Protein AF-A0A7S0KQG4-F1 (afdb_monomer_lite)

Radius of gyration: 29.51 Å; chains: 1; bounding box: 39×68×74 Å

Sequence (102 aa):
IGQAQIITQDTTTVKQFLIEGDSIPRSSIELEEVILFNKLKFDNKEERVRYLILRRKTLKVYPYAKMAADRLVELNSRLDKIDSKSKRRKYTKIVQKFIEDE

Organism: NCBI:txid1486918

Foldseek 3Di:
DDDDDDDDDDPDDQDWDDDVPDPDTDSDDDDDDDDDDDDDDDPDPVVVVVVVVVVVVCVVCVVVVVVVVVVVVVLVVVLVVDPDPVVSVVVVVVVVVVVVVD

Secondary structure (DSSP, 8-state):
---PPP----------B--TT-SSPBSSPPPPP---PPPP--SSHHHHHHHHHHHHHHHHHHHHHHHHHHHHHHHHHHHHT---HHHHHHHHHHHHHHHH--

pLDDT: mean 84.17, std 15.07, range [37.25, 97.81]

InterPro domains:
  IPR025636 Protein of unknown function DUF4294 [PF14127] (22-102)

Structure (mmCIF, N/CA/C/O backbone):
data_AF-A0A7S0KQG4-F1
#
_entry.id   AF-A0A7S0KQG4-F1
#
loop_
_atom_site.group_PDB
_atom_site.id
_atom_site.type_symbol
_atom_site.label_atom_id
_atom_site.label_alt_id
_atom_site.label_comp_id
_atom_site.label_asym_id
_atom_site.label_entity_id
_atom_site.label_seq_id
_atom_site.pdbx_PDB_ins_code
_atom_site.Cartn_x
_atom_site.Cartn_y
_atom_site.Cartn_z
_atom_site.occupancy
_atom_site.B_iso_or_equiv
_atom_site.auth_seq_id
_atom_site.auth_comp_id
_atom_site.auth_asym_id
_atom_site.auth_atom_id
_atom_site.pdbx_PDB_model_num
ATOM 1 N N . ILE A 1 1 ? -25.356 -58.038 -52.852 1.00 37.25 1 ILE A N 1
ATOM 2 C CA . ILE A 1 1 ? -24.483 -58.474 -51.736 1.00 37.25 1 ILE A CA 1
ATOM 3 C C . ILE A 1 1 ? -23.776 -57.220 -51.240 1.00 37.25 1 ILE A C 1
ATOM 5 O O . ILE A 1 1 ? -22.992 -56.655 -51.989 1.00 37.25 1 ILE A O 1
ATOM 9 N N . GLY A 1 2 ? -24.202 -56.691 -50.090 1.00 43.00 2 GLY A N 1
ATOM 10 C CA . GLY A 1 2 ? -23.733 -55.408 -49.560 1.00 43.00 2 GLY A CA 1
ATOM 11 C C . GLY A 1 2 ? -22.344 -55.524 -48.943 1.00 43.00 2 GLY A C 1
ATOM 12 O O . GLY A 1 2 ? -22.032 -56.535 -48.318 1.00 43.00 2 GLY A O 1
ATOM 13 N N . GLN A 1 3 ? -21.522 -54.494 -49.114 1.00 45.25 3 GLN A N 1
ATOM 14 C CA . GLN A 1 3 ? -20.278 -54.354 -48.366 1.00 45.25 3 GLN A CA 1
ATOM 15 C C . GLN A 1 3 ? -20.520 -53.362 -47.229 1.00 45.25 3 GLN A C 1
ATOM 17 O O . GLN A 1 3 ? -20.822 -52.194 -47.464 1.00 45.25 3 GLN A O 1
ATOM 22 N N . ALA A 1 4 ? -20.456 -53.869 -45.998 1.00 50.47 4 ALA A N 1
ATOM 23 C CA . ALA A 1 4 ? -20.489 -53.067 -44.785 1.00 50.47 4 ALA A CA 1
ATOM 24 C C . ALA A 1 4 ? -19.169 -52.296 -44.649 1.00 50.47 4 ALA A C 1
ATOM 26 O O . ALA A 1 4 ? -18.089 -52.866 -44.808 1.00 50.47 4 ALA A O 1
ATOM 27 N N . GLN A 1 5 ? -19.259 -51.002 -44.358 1.00 53.75 5 GLN A N 1
ATOM 28 C CA . GLN A 1 5 ? -18.102 -50.151 -44.116 1.00 53.75 5 GLN A CA 1
ATOM 29 C C . GLN A 1 5 ? -17.564 -50.438 -42.708 1.00 53.75 5 GLN A C 1
ATOM 31 O O . GLN A 1 5 ? -18.303 -50.383 -41.725 1.00 53.75 5 GLN A O 1
ATOM 36 N N . ILE A 1 6 ? -16.285 -50.800 -42.622 1.00 57.44 6 ILE A N 1
ATOM 37 C CA . ILE A 1 6 ? -15.596 -51.107 -41.366 1.00 57.44 6 ILE A CA 1
ATOM 38 C C . ILE A 1 6 ? -15.404 -49.789 -40.607 1.00 57.44 6 ILE A C 1
ATOM 40 O O . ILE A 1 6 ? -14.706 -48.896 -41.082 1.00 57.44 6 ILE A O 1
ATOM 44 N N . ILE A 1 7 ? -16.027 -49.665 -39.435 1.00 58.69 7 ILE A N 1
ATOM 45 C CA . ILE A 1 7 ? -15.795 -48.552 -38.510 1.00 58.69 7 ILE A CA 1
ATOM 46 C C . ILE A 1 7 ? -14.503 -48.877 -37.756 1.00 58.69 7 ILE A C 1
ATOM 48 O O . ILE A 1 7 ? -14.506 -49.689 -36.832 1.00 58.69 7 ILE A O 1
ATOM 52 N N . THR A 1 8 ? -13.380 -48.293 -38.169 1.00 59.31 8 THR A N 1
ATOM 53 C CA 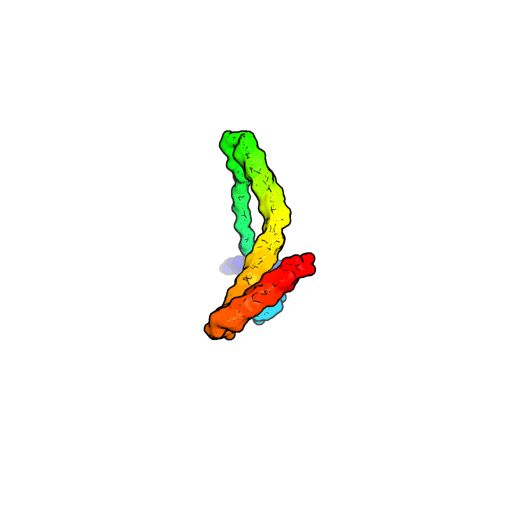. THR A 1 8 ? -12.130 -48.341 -37.401 1.00 59.31 8 THR A CA 1
ATOM 54 C C . THR A 1 8 ? -12.316 -47.551 -36.109 1.00 59.31 8 THR A C 1
ATOM 56 O O . THR A 1 8 ? -12.431 -46.328 -36.140 1.00 59.31 8 THR A O 1
ATOM 59 N N . GLN A 1 9 ? -12.405 -48.255 -34.980 1.00 59.94 9 GLN A N 1
ATOM 60 C CA . GLN A 1 9 ? -12.405 -47.652 -33.650 1.00 59.94 9 GLN A CA 1
ATOM 61 C C . GLN A 1 9 ? -10.953 -47.456 -33.202 1.00 59.94 9 GLN A C 1
ATOM 63 O O . GLN A 1 9 ? -10.218 -48.431 -33.042 1.00 59.94 9 GLN A O 1
ATOM 68 N N . ASP A 1 10 ? -10.536 -46.206 -33.015 1.00 57.19 10 ASP A N 1
ATOM 69 C CA . ASP A 1 10 ? -9.204 -45.876 -32.508 1.00 57.19 10 ASP A CA 1
ATOM 70 C C . ASP A 1 10 ? -9.038 -46.367 -31.056 1.00 57.19 10 ASP A C 1
ATOM 72 O O . ASP A 1 10 ? -9.814 -46.014 -30.169 1.00 57.19 10 ASP A O 1
ATOM 76 N N . THR A 1 11 ? -7.994 -47.157 -30.786 1.00 65.31 11 THR A N 1
ATOM 77 C CA . THR A 1 11 ? -7.685 -47.771 -29.474 1.00 65.31 11 THR A CA 1
ATOM 78 C C . THR A 1 11 ? -7.051 -46.806 -28.462 1.00 65.31 11 THR A C 1
ATOM 80 O O . THR A 1 11 ? -6.299 -47.224 -27.580 1.00 65.31 11 THR A O 1
ATOM 83 N N . THR A 1 12 ? -7.284 -45.500 -28.582 1.00 66.50 12 THR A N 1
ATOM 84 C CA . THR A 1 12 ? -6.625 -44.518 -27.712 1.00 66.50 12 THR A CA 1
ATOM 85 C C . THR A 1 12 ? -7.286 -44.509 -26.334 1.00 66.50 12 THR A C 1
ATOM 87 O O . THR A 1 12 ? -8.369 -43.959 -26.149 1.00 66.50 12 THR A O 1
ATOM 90 N N . THR A 1 13 ? -6.625 -45.108 -25.343 1.00 63.06 13 THR A N 1
ATOM 91 C CA . THR A 1 13 ? -7.049 -45.092 -23.938 1.00 63.06 13 THR A CA 1
ATOM 92 C C . THR A 1 13 ? -7.022 -43.658 -23.397 1.00 63.06 13 THR A C 1
ATOM 94 O O . THR A 1 13 ? -5.960 -43.121 -23.073 1.00 63.06 13 THR A O 1
ATOM 97 N N . VAL A 1 14 ? -8.189 -43.015 -23.311 1.00 64.00 14 VAL A N 1
ATOM 98 C CA . VAL A 1 14 ? -8.340 -41.660 -22.759 1.00 64.00 14 VAL A CA 1
ATOM 99 C C . VAL A 1 14 ? -8.020 -41.698 -21.263 1.00 64.00 14 VAL A C 1
ATOM 101 O O . VAL A 1 14 ? -8.758 -42.292 -20.478 1.00 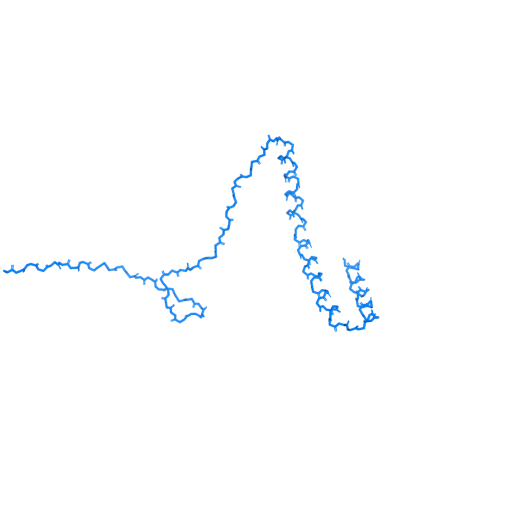64.00 14 VAL A O 1
ATOM 104 N N . LYS A 1 15 ? -6.905 -41.079 -20.853 1.00 65.50 15 LYS A N 1
ATOM 105 C CA . LYS A 1 15 ? -6.569 -40.907 -19.433 1.00 65.50 15 LYS A CA 1
ATOM 106 C C . LYS A 1 15 ? -7.583 -39.952 -18.806 1.00 65.50 15 LYS A C 1
ATOM 108 O O . LYS A 1 15 ? -7.641 -38.784 -19.176 1.00 65.50 15 LYS A O 1
ATOM 113 N N . GLN A 1 16 ? -8.387 -40.466 -17.884 1.00 65.75 16 GLN A N 1
ATOM 114 C CA . GLN A 1 16 ? -9.348 -39.678 -17.120 1.00 65.75 16 GLN A CA 1
ATOM 115 C C . GLN A 1 16 ? -8.659 -39.094 -15.886 1.00 65.75 16 GLN A C 1
ATOM 117 O O . GLN A 1 16 ? -7.960 -39.814 -15.169 1.00 65.75 16 GLN A O 1
ATOM 122 N N . PHE A 1 17 ? -8.846 -37.797 -15.647 1.00 70.19 17 PHE A N 1
ATOM 123 C CA . PHE A 1 17 ? -8.350 -37.120 -14.455 1.00 70.19 17 PHE A CA 1
ATOM 124 C C . PHE A 1 17 ? -9.494 -37.005 -13.444 1.00 70.19 17 PHE A C 1
ATOM 126 O O . PHE A 1 17 ? -10.559 -36.470 -13.758 1.00 70.19 17 PHE A O 1
ATOM 133 N N . LEU A 1 18 ? -9.273 -37.524 -12.234 1.00 69.44 18 LEU A N 1
ATOM 134 C CA . LEU A 1 18 ? -10.155 -37.303 -11.092 1.00 69.44 18 LEU A CA 1
ATOM 135 C C . LEU A 1 18 ? -9.631 -36.076 -10.339 1.00 69.44 18 LEU A C 1
ATOM 137 O O . LEU A 1 18 ? -8.510 -36.098 -9.828 1.00 69.44 18 LEU A O 1
ATOM 141 N N . ILE A 1 19 ? -10.410 -34.998 -10.328 1.00 69.62 19 ILE A N 1
ATOM 142 C CA . ILE A 1 19 ? -10.073 -33.766 -9.611 1.00 69.62 19 ILE A CA 1
ATOM 143 C C . ILE A 1 19 ? -10.641 -33.896 -8.194 1.00 69.62 19 ILE A C 1
ATOM 145 O O . ILE A 1 19 ? -11.791 -34.298 -8.019 1.00 69.62 19 ILE A O 1
ATOM 149 N N . GLU A 1 20 ? -9.837 -33.591 -7.177 1.00 66.44 20 GLU A N 1
ATOM 150 C CA . GLU A 1 20 ? -10.253 -33.657 -5.774 1.00 66.44 20 GLU A CA 1
ATOM 151 C C . GLU A 1 20 ? -11.455 -32.719 -5.537 1.00 66.44 20 GLU A C 1
ATOM 153 O O . GLU A 1 20 ? -11.335 -31.503 -5.671 1.00 66.44 20 GLU A O 1
ATOM 158 N N . GLY A 1 21 ? -12.631 -33.290 -5.245 1.00 70.12 21 GLY A N 1
ATOM 159 C CA . GLY A 1 21 ? -13.881 -32.544 -5.036 1.00 70.12 21 GLY A CA 1
ATOM 160 C C . GLY A 1 21 ? -14.907 -32.596 -6.180 1.00 70.12 21 GLY A C 1
ATOM 161 O O . GLY A 1 21 ? -15.999 -32.059 -6.008 1.00 70.12 21 GLY A O 1
ATOM 162 N N . ASP A 1 22 ? -14.617 -33.268 -7.302 1.00 63.03 22 ASP A N 1
ATOM 163 C CA . ASP A 1 22 ? -15.576 -33.519 -8.393 1.00 63.03 22 ASP A CA 1
ATOM 164 C C . ASP A 1 22 ? -15.771 -35.036 -8.594 1.00 63.03 22 ASP A C 1
ATOM 166 O O . ASP A 1 22 ? -14.822 -35.817 -8.547 1.00 63.03 22 ASP A O 1
ATOM 170 N N . SER A 1 23 ? -17.019 -35.473 -8.782 1.00 70.31 23 SER A N 1
ATOM 171 C CA . SER A 1 23 ? -17.369 -36.892 -8.988 1.00 70.31 23 SER A CA 1
ATOM 172 C C . SER A 1 23 ? -17.393 -37.287 -10.466 1.00 70.31 23 SER A C 1
ATOM 174 O O . SER A 1 23 ? -17.526 -38.470 -10.781 1.00 70.31 23 SER A O 1
ATOM 176 N N . ILE A 1 24 ? -17.290 -36.315 -11.379 1.00 75.94 24 ILE A N 1
ATOM 177 C CA . ILE A 1 24 ? -17.321 -36.555 -12.822 1.00 75.94 24 ILE A CA 1
ATOM 178 C C . ILE A 1 24 ? -15.880 -36.602 -13.360 1.00 75.94 24 ILE A C 1
ATOM 180 O O . ILE A 1 24 ? -15.166 -35.601 -13.275 1.00 75.94 24 ILE A O 1
ATOM 184 N N . PRO A 1 25 ? -15.431 -37.730 -13.945 1.00 66.44 25 PRO A N 1
ATOM 185 C CA . PRO A 1 25 ? -14.106 -37.819 -14.546 1.00 66.44 25 PRO A CA 1
ATOM 186 C C . PRO A 1 25 ? -14.020 -36.909 -15.777 1.00 66.44 25 PRO A C 1
ATOM 188 O O . PRO A 1 25 ? -14.753 -37.095 -16.751 1.00 66.44 25 PRO A O 1
ATOM 191 N N . ARG A 1 26 ? -13.108 -35.929 -15.750 1.00 67.94 26 ARG A N 1
ATOM 192 C CA . ARG A 1 26 ? -12.853 -35.029 -16.886 1.00 67.94 26 ARG A CA 1
ATOM 193 C C . ARG A 1 26 ? -11.656 -35.523 -17.696 1.00 67.94 26 ARG A C 1
ATOM 195 O O . ARG A 1 26 ? -10.688 -36.061 -17.160 1.00 67.94 26 ARG A O 1
ATOM 202 N N . SER A 1 27 ? -11.712 -35.331 -19.012 1.00 72.56 27 SER A N 1
ATOM 203 C CA . SER A 1 27 ? -10.624 -35.675 -19.941 1.00 72.56 27 SER A CA 1
ATOM 204 C C . SER A 1 27 ? -9.522 -34.608 -20.020 1.00 72.56 27 SER A C 1
ATOM 206 O O . SER A 1 27 ? -8.503 -34.834 -20.669 1.00 72.56 27 SER A O 1
ATOM 208 N N . SER A 1 28 ? -9.709 -33.449 -19.380 1.00 73.44 28 SER A N 1
ATOM 209 C CA . SER A 1 28 ? -8.770 -32.322 -19.380 1.00 73.44 28 SER A CA 1
ATOM 210 C C . SER A 1 28 ? -8.786 -31.579 -18.044 1.00 73.44 28 SER A C 1
ATOM 212 O O . SER A 1 28 ? -9.827 -31.486 -17.397 1.00 73.44 28 SER A O 1
ATOM 214 N N . ILE A 1 29 ? -7.635 -31.027 -17.656 1.00 78.19 29 ILE A N 1
ATOM 215 C CA . ILE A 1 29 ? -7.491 -30.131 -16.503 1.00 78.19 29 ILE A CA 1
ATOM 216 C C . ILE A 1 29 ? -7.679 -28.699 -17.011 1.00 78.19 29 ILE A C 1
ATOM 218 O O . ILE A 1 29 ? -6.918 -28.248 -17.868 1.00 78.19 29 ILE A O 1
ATOM 222 N N . GLU A 1 30 ? -8.693 -28.001 -16.507 1.00 76.75 30 GLU A N 1
ATOM 223 C CA . GLU A 1 30 ? -8.886 -26.572 -16.767 1.00 76.75 30 GLU A CA 1
ATOM 224 C C . GLU A 1 30 ? -7.854 -25.783 -15.949 1.00 76.75 30 GLU A C 1
ATOM 226 O O . GLU A 1 30 ? -7.771 -25.931 -14.730 1.00 76.75 30 GLU A O 1
ATOM 231 N N . LEU A 1 31 ? -7.023 -24.994 -16.629 1.00 83.44 31 LEU A N 1
ATOM 232 C CA . LEU A 1 31 ? -6.017 -24.143 -15.994 1.00 83.44 31 LEU A CA 1
ATOM 233 C C . LEU A 1 31 ? -6.568 -22.729 -15.801 1.00 83.44 31 LEU A C 1
ATOM 235 O O . LEU A 1 31 ? -7.422 -22.281 -16.564 1.00 83.44 31 LEU A O 1
ATOM 239 N N . GLU A 1 32 ? -6.038 -22.015 -14.808 1.00 84.56 32 GLU A N 1
ATOM 240 C CA . GLU A 1 32 ? -6.336 -20.597 -14.613 1.00 84.56 32 GLU A CA 1
ATOM 241 C C . GLU A 1 32 ? -5.825 -19.777 -15.809 1.00 84.56 32 GLU A C 1
ATOM 243 O O . GLU A 1 32 ? -4.674 -19.912 -16.238 1.00 84.56 32 GLU A O 1
ATOM 248 N N . GLU A 1 33 ? -6.692 -18.931 -16.368 1.00 85.25 33 GLU A N 1
ATOM 249 C CA . GLU A 1 33 ? -6.334 -18.050 -17.476 1.00 85.25 33 GLU A CA 1
ATOM 250 C C . GLU A 1 33 ? -5.310 -16.997 -17.030 1.00 85.25 33 GLU A C 1
ATOM 252 O O . GLU A 1 33 ? -5.445 -16.369 -15.981 1.00 85.25 33 GLU A O 1
ATOM 257 N N . VAL A 1 34 ? -4.293 -16.751 -17.862 1.00 88.06 34 VAL A N 1
ATOM 258 C CA . VAL A 1 34 ? -3.277 -15.723 -17.602 1.00 88.06 34 VAL A CA 1
ATOM 259 C C . VAL A 1 34 ? -3.345 -14.610 -18.641 1.00 88.06 34 VAL A C 1
ATOM 261 O O . VAL A 1 34 ? -3.358 -14.848 -19.848 1.00 88.06 34 VAL A O 1
ATOM 264 N N . ILE A 1 35 ? -3.351 -13.362 -18.172 1.00 88.81 35 ILE A N 1
ATOM 265 C CA . ILE A 1 35 ? -3.362 -12.184 -19.044 1.00 88.81 35 ILE A CA 1
ATOM 266 C C . ILE A 1 35 ? -1.935 -11.908 -19.529 1.00 88.81 35 ILE A C 1
ATOM 268 O O . ILE A 1 35 ? -1.045 -11.597 -18.733 1.00 88.81 35 ILE A O 1
ATOM 272 N N . LEU A 1 36 ? -1.716 -11.975 -20.846 1.00 87.94 36 LEU A N 1
ATOM 273 C CA . LEU A 1 36 ? -0.434 -11.632 -21.462 1.00 87.94 36 LEU A CA 1
ATOM 274 C C . LEU A 1 36 ? -0.444 -10.183 -21.966 1.00 87.94 36 LEU A C 1
ATOM 276 O O . LEU A 1 36 ? -1.156 -9.840 -22.909 1.00 87.94 36 LEU A O 1
ATOM 280 N N . PHE A 1 37 ? 0.376 -9.323 -21.363 1.00 86.88 37 PHE A N 1
ATOM 281 C CA . PHE A 1 37 ? 0.531 -7.945 -21.831 1.00 86.88 37 PHE A CA 1
ATOM 282 C C . PHE A 1 37 ? 1.520 -7.857 -23.002 1.00 86.88 37 PHE A C 1
ATOM 284 O O . PHE A 1 37 ? 2.568 -8.507 -23.009 1.00 86.88 37 PHE A O 1
ATOM 291 N N . ASN A 1 38 ? 1.214 -6.998 -23.979 1.00 88.25 38 ASN A N 1
ATOM 292 C CA . ASN A 1 38 ? 2.117 -6.697 -25.090 1.00 88.25 38 ASN A CA 1
ATOM 293 C C . ASN A 1 38 ? 3.424 -6.048 -24.603 1.00 88.25 38 ASN A C 1
ATOM 295 O O . ASN A 1 38 ? 3.470 -5.388 -23.563 1.00 88.25 38 ASN A O 1
ATOM 299 N N . LYS A 1 39 ? 4.497 -6.188 -25.396 1.00 86.38 39 LYS A N 1
ATOM 300 C CA . LYS A 1 39 ? 5.777 -5.517 -25.120 1.00 86.38 39 LYS A CA 1
ATOM 301 C C . LYS A 1 39 ? 5.568 -4.004 -25.033 1.00 86.38 39 LYS A C 1
ATOM 303 O O . LYS A 1 39 ? 5.003 -3.401 -25.944 1.00 86.38 39 LYS A O 1
ATOM 308 N N . LEU A 1 40 ? 6.075 -3.402 -23.961 1.00 88.69 40 LEU A N 1
ATOM 309 C CA . LEU A 1 40 ? 5.965 -1.966 -23.733 1.00 88.69 40 LEU A CA 1
ATOM 310 C C . LEU A 1 40 ? 6.825 -1.198 -24.749 1.00 88.69 40 LEU A C 1
ATOM 312 O O . LEU A 1 40 ? 8.016 -1.486 -24.901 1.00 88.69 40 LEU A O 1
ATOM 316 N N . LYS A 1 41 ? 6.214 -0.237 -25.444 1.00 91.94 41 LYS A N 1
ATOM 317 C CA . LYS A 1 41 ? 6.887 0.689 -26.364 1.00 91.94 41 LYS A CA 1
ATOM 318 C C . LYS A 1 41 ? 7.012 2.051 -25.684 1.00 91.94 41 LYS A C 1
ATOM 320 O O . LYS A 1 41 ? 6.122 2.438 -24.937 1.00 91.94 41 LYS A O 1
ATOM 325 N N . PHE A 1 42 ? 8.124 2.733 -25.929 1.00 94.12 42 PHE A N 1
ATOM 326 C CA . PHE A 1 42 ? 8.382 4.083 -25.432 1.00 94.12 42 PHE A CA 1
ATOM 327 C C . PHE A 1 42 ? 8.675 4.984 -26.617 1.00 94.12 42 PHE A C 1
ATOM 329 O O . PHE A 1 42 ? 9.404 4.559 -27.519 1.00 94.12 42 PHE A O 1
ATOM 336 N N . ASP A 1 43 ? 8.157 6.207 -26.584 1.00 91.12 43 ASP A N 1
ATOM 337 C CA . ASP A 1 43 ? 8.333 7.161 -27.678 1.00 91.12 43 ASP A CA 1
ATOM 338 C C . ASP A 1 43 ? 9.727 7.796 -27.623 1.00 91.12 43 ASP A C 1
ATOM 340 O O . ASP A 1 43 ? 10.326 8.113 -28.651 1.00 91.12 43 ASP A O 1
ATOM 344 N N . ASN A 1 44 ? 10.296 7.924 -26.418 1.00 94.62 44 ASN A N 1
ATOM 345 C CA . ASN A 1 44 ? 11.623 8.495 -26.203 1.00 94.62 44 ASN A CA 1
ATOM 346 C C . ASN A 1 44 ? 12.466 7.726 -25.159 1.00 94.62 44 ASN A C 1
ATOM 348 O O . ASN A 1 44 ? 11.997 6.881 -24.389 1.00 94.62 44 ASN A O 1
ATOM 352 N N . LYS A 1 45 ? 13.775 8.022 -25.136 1.00 94.44 45 LYS A N 1
ATOM 353 C CA . LYS A 1 45 ? 14.735 7.404 -24.203 1.00 94.44 45 LYS A CA 1
ATOM 354 C C . LYS A 1 45 ? 14.445 7.770 -22.743 1.00 94.44 45 LYS A C 1
ATOM 356 O O . LYS A 1 45 ? 14.671 6.945 -21.857 1.00 94.44 45 LYS A O 1
ATOM 361 N N . GLU A 1 46 ? 13.963 8.981 -22.486 1.00 96.62 46 GLU A N 1
ATOM 362 C CA . GLU A 1 46 ? 13.707 9.489 -21.134 1.00 96.62 46 GLU A CA 1
ATOM 363 C C . GLU A 1 46 ? 12.552 8.753 -20.446 1.00 96.62 46 GLU A C 1
ATOM 365 O O . GLU A 1 46 ? 12.662 8.372 -19.281 1.00 96.62 46 GLU A O 1
ATOM 370 N N . GLU A 1 47 ? 11.477 8.469 -21.176 1.00 95.62 47 GLU A N 1
ATOM 371 C CA . GLU A 1 47 ? 10.335 7.668 -20.737 1.00 95.62 47 GLU A CA 1
ATOM 372 C C . GLU A 1 47 ? 10.753 6.251 -20.388 1.00 95.62 47 GLU A C 1
ATOM 374 O O . GLU A 1 47 ? 10.379 5.741 -19.330 1.00 95.62 47 GLU A O 1
ATOM 379 N N . ARG A 1 48 ? 11.596 5.634 -21.225 1.00 94.94 48 ARG A N 1
ATOM 380 C CA . ARG A 1 48 ? 12.145 4.309 -20.930 1.00 94.94 48 ARG A CA 1
ATOM 381 C C . ARG A 1 48 ? 12.908 4.318 -19.606 1.00 94.94 48 ARG A C 1
ATOM 383 O O . ARG A 1 48 ? 12.722 3.420 -18.786 1.00 94.94 48 ARG A O 1
ATOM 390 N N . VAL A 1 49 ? 13.755 5.322 -19.372 1.00 96.31 49 VAL A N 1
ATOM 391 C CA . VAL A 1 49 ? 14.506 5.456 -18.111 1.00 96.31 49 VAL A CA 1
ATOM 392 C C . VAL A 1 49 ? 13.554 5.669 -16.932 1.00 96.31 49 VAL A C 1
ATOM 394 O O . VAL A 1 49 ? 13.663 4.966 -15.924 1.00 96.31 49 VAL A O 1
ATOM 397 N N . ARG A 1 50 ? 12.579 6.574 -17.067 1.00 96.56 50 ARG A N 1
ATOM 398 C CA . ARG A 1 50 ? 11.567 6.860 -16.040 1.00 96.56 50 ARG A CA 1
ATOM 399 C C . ARG A 1 50 ? 10.781 5.608 -15.657 1.00 96.56 50 ARG A C 1
ATOM 401 O O . ARG A 1 50 ? 10.637 5.317 -14.469 1.00 96.56 50 ARG A O 1
ATOM 408 N N . TYR A 1 51 ? 10.339 4.834 -16.646 1.00 95.88 51 TYR A N 1
ATOM 409 C CA . TYR A 1 51 ? 9.649 3.569 -16.427 1.00 95.88 51 TYR A CA 1
ATOM 410 C C . TYR A 1 51 ? 10.525 2.554 -15.693 1.00 95.88 51 TYR A C 1
ATOM 412 O O . TYR A 1 51 ? 10.061 1.915 -14.754 1.00 95.88 51 TYR A O 1
ATOM 420 N N . LEU A 1 52 ? 11.797 2.401 -16.074 1.00 95.88 52 LEU A N 1
ATOM 421 C CA . LEU A 1 52 ? 12.692 1.444 -15.417 1.00 95.88 52 LEU A CA 1
ATOM 422 C C . LEU A 1 52 ? 12.949 1.809 -13.949 1.00 95.88 52 LEU A C 1
ATOM 424 O O . LEU A 1 52 ? 12.984 0.918 -13.095 1.00 95.88 52 LEU A O 1
ATOM 428 N N . ILE A 1 53 ? 13.073 3.104 -13.642 1.00 97.38 53 ILE A N 1
ATOM 429 C CA . ILE A 1 53 ? 13.172 3.598 -12.263 1.00 97.38 53 ILE A CA 1
ATOM 430 C C . ILE A 1 53 ? 11.893 3.263 -11.496 1.00 97.38 53 ILE A C 1
ATOM 432 O O . ILE A 1 53 ? 11.975 2.717 -10.393 1.00 97.38 53 ILE A O 1
ATOM 436 N N . LEU A 1 54 ? 10.725 3.552 -12.078 1.00 96.75 54 LEU A N 1
ATOM 437 C CA . LEU A 1 54 ? 9.434 3.248 -11.465 1.00 96.75 54 LEU A CA 1
ATOM 438 C C . LEU A 1 54 ? 9.299 1.748 -11.207 1.00 96.75 54 LEU A C 1
ATOM 440 O O . LEU A 1 54 ? 9.121 1.357 -10.063 1.00 96.75 54 LEU A O 1
ATOM 444 N N . ARG A 1 55 ? 9.499 0.905 -12.225 1.00 95.94 55 ARG A N 1
ATOM 445 C CA . ARG A 1 55 ? 9.452 -0.559 -12.117 1.00 95.94 55 ARG A CA 1
ATOM 446 C C . ARG A 1 55 ? 10.341 -1.064 -10.984 1.00 95.94 55 ARG A C 1
ATOM 448 O O . ARG A 1 55 ? 9.894 -1.876 -10.181 1.00 95.94 55 ARG A O 1
ATOM 455 N N . ARG A 1 56 ? 11.580 -0.571 -10.878 1.00 97.69 56 ARG A N 1
ATOM 456 C CA . ARG A 1 56 ? 12.497 -0.962 -9.796 1.00 97.69 56 ARG A CA 1
ATOM 457 C C . ARG A 1 56 ? 11.961 -0.565 -8.420 1.00 97.69 56 ARG A C 1
ATOM 459 O O . ARG A 1 56 ? 11.992 -1.383 -7.503 1.00 97.69 56 ARG A O 1
ATOM 466 N N . LYS A 1 57 ? 11.489 0.676 -8.269 1.00 97.19 57 LYS A N 1
ATOM 467 C CA . LYS A 1 57 ? 10.917 1.171 -7.008 1.00 97.19 57 LYS A CA 1
ATOM 468 C C . LYS A 1 57 ? 9.663 0.385 -6.635 1.00 97.19 57 LYS A C 1
ATOM 470 O O . LYS A 1 57 ? 9.574 -0.092 -5.511 1.00 97.19 57 LYS A O 1
ATOM 475 N N . THR A 1 58 ? 8.754 0.182 -7.582 1.00 97.19 58 THR A N 1
ATOM 476 C CA . THR A 1 58 ? 7.520 -0.578 -7.389 1.00 97.19 58 THR A CA 1
ATOM 477 C C . THR A 1 58 ? 7.820 -2.009 -6.970 1.00 97.19 58 THR A 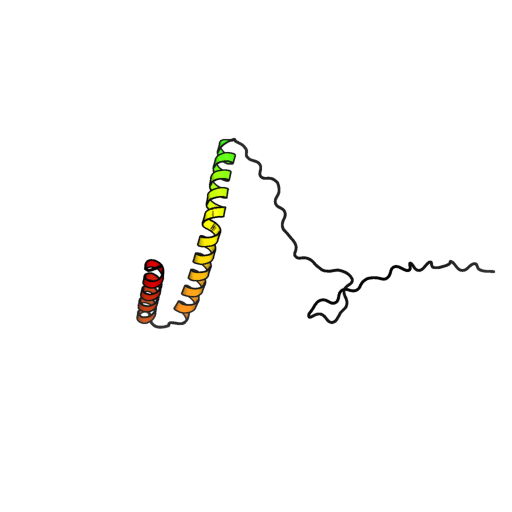C 1
ATOM 479 O O . THR A 1 58 ? 7.295 -2.434 -5.956 1.00 97.19 58 THR A O 1
ATOM 482 N N . LEU A 1 59 ? 8.715 -2.731 -7.650 1.00 96.69 59 LEU A N 1
ATOM 483 C CA . LEU A 1 59 ? 9.060 -4.105 -7.259 1.00 96.69 59 LEU A CA 1
ATOM 484 C C . LEU A 1 59 ? 9.634 -4.193 -5.839 1.00 96.69 59 LEU A C 1
ATOM 486 O O . LEU A 1 59 ? 9.311 -5.123 -5.109 1.00 96.69 59 LEU A O 1
ATOM 490 N N . LYS A 1 60 ? 10.456 -3.218 -5.430 1.00 96.88 60 LYS A N 1
ATOM 491 C CA . LYS A 1 60 ? 11.027 -3.183 -4.076 1.00 96.88 60 LYS A CA 1
ATOM 492 C C . LYS A 1 60 ? 9.982 -2.840 -3.009 1.00 96.88 60 LYS A C 1
ATOM 494 O O . LYS A 1 60 ? 10.029 -3.386 -1.915 1.00 96.88 60 LYS A O 1
ATOM 499 N N . VAL A 1 61 ? 9.081 -1.904 -3.301 1.00 97.81 61 VAL A N 1
ATOM 500 C CA . VAL A 1 61 ? 8.134 -1.350 -2.317 1.00 97.81 61 VAL A CA 1
ATOM 501 C C . VAL A 1 61 ? 6.825 -2.145 -2.259 1.00 97.81 61 VAL A C 1
ATOM 503 O O . VAL A 1 61 ? 6.180 -2.174 -1.214 1.00 97.81 61 VAL A O 1
ATOM 506 N N . TYR A 1 62 ? 6.441 -2.825 -3.343 1.00 97.12 62 TYR A N 1
ATOM 507 C CA . TYR A 1 62 ? 5.159 -3.522 -3.472 1.00 97.12 62 TYR A CA 1
ATOM 508 C C . TYR A 1 62 ? 4.868 -4.527 -2.345 1.00 97.12 62 TYR A C 1
ATOM 510 O O . TYR A 1 62 ? 3.763 -4.458 -1.809 1.00 97.12 62 TYR A O 1
ATOM 518 N N . PRO A 1 63 ? 5.811 -5.389 -1.905 1.00 97.25 63 PRO A N 1
ATOM 519 C CA . PRO A 1 63 ? 5.537 -6.329 -0.816 1.00 97.25 63 PRO A CA 1
ATOM 520 C C . PRO A 1 63 ? 5.123 -5.629 0.485 1.00 97.25 63 PRO A C 1
ATOM 522 O O . PRO A 1 63 ? 4.142 -6.014 1.119 1.00 97.25 63 PRO A O 1
ATOM 525 N N . TYR A 1 64 ? 5.820 -4.549 0.848 1.00 95.19 64 TYR A N 1
ATOM 526 C CA . TYR A 1 64 ? 5.510 -3.767 2.046 1.00 95.19 64 TYR A CA 1
ATOM 527 C C . TYR A 1 64 ? 4.192 -3.005 1.900 1.00 95.19 64 TYR A C 1
ATOM 529 O O . TYR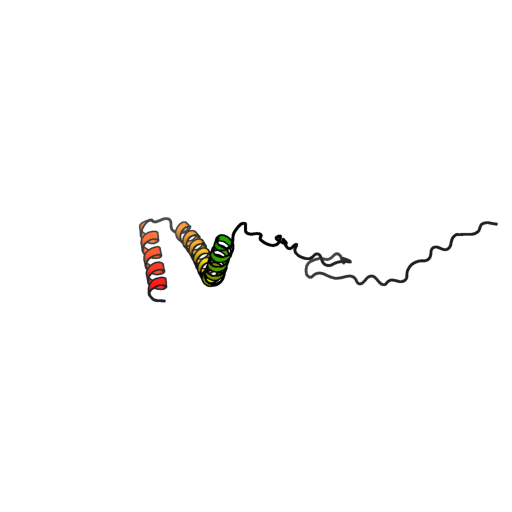 A 1 64 ? 3.392 -2.974 2.830 1.00 95.19 64 TYR A O 1
ATOM 537 N N . ALA A 1 65 ? 3.932 -2.434 0.720 1.00 96.06 65 ALA A N 1
ATOM 538 C CA . ALA A 1 65 ? 2.679 -1.739 0.439 1.00 96.06 65 ALA A CA 1
ATOM 539 C C . ALA A 1 65 ? 1.471 -2.685 0.507 1.00 96.06 65 ALA A C 1
ATOM 541 O O . ALA A 1 65 ? 0.439 -2.317 1.062 1.00 96.06 65 ALA A O 1
ATOM 542 N N . LYS A 1 66 ? 1.606 -3.915 -0.007 1.00 97.19 66 LYS A N 1
ATOM 543 C CA . LYS A 1 66 ? 0.565 -4.943 0.074 1.00 97.19 66 LYS A CA 1
ATOM 544 C C . LYS A 1 66 ? 0.301 -5.349 1.525 1.00 97.19 66 LYS A C 1
ATOM 546 O O . LYS A 1 66 ? -0.845 -5.307 1.956 1.00 97.19 66 LYS A O 1
ATOM 551 N N . MET A 1 67 ? 1.354 -5.632 2.295 1.00 94.75 67 MET A N 1
ATOM 552 C CA . MET A 1 67 ? 1.227 -5.950 3.721 1.00 94.75 67 MET A CA 1
ATOM 553 C C . MET A 1 67 ? 0.559 -4.810 4.505 1.00 94.75 67 MET A C 1
ATOM 555 O O . MET A 1 67 ? -0.321 -5.057 5.325 1.00 94.75 67 MET A O 1
ATOM 559 N N . ALA A 1 68 ? 0.936 -3.558 4.237 1.00 94.00 68 ALA A N 1
ATOM 560 C CA . ALA A 1 68 ? 0.322 -2.394 4.866 1.00 94.00 68 ALA A CA 1
ATOM 561 C C . ALA A 1 68 ? -1.159 -2.240 4.482 1.00 94.00 68 ALA A C 1
ATOM 563 O O . ALA A 1 68 ? -1.984 -1.951 5.348 1.00 94.00 68 ALA A O 1
ATOM 564 N N . ALA A 1 69 ? -1.507 -2.464 3.211 1.00 96.50 69 ALA A N 1
ATOM 565 C CA . ALA A 1 69 ? -2.890 -2.432 2.743 1.00 96.50 69 ALA A CA 1
ATOM 566 C C . ALA A 1 69 ? -3.746 -3.496 3.444 1.00 96.50 69 ALA A C 1
ATOM 568 O O . ALA A 1 69 ? -4.822 -3.177 3.943 1.00 96.50 69 ALA A O 1
ATOM 569 N N . ASP A 1 70 ? -3.248 -4.728 3.551 1.00 96.25 70 ASP A N 1
ATOM 570 C CA . ASP A 1 70 ? -3.960 -5.817 4.225 1.00 96.25 70 ASP A CA 1
ATOM 571 C C . ASP A 1 70 ? -4.139 -5.520 5.727 1.00 96.25 70 ASP A C 1
ATOM 573 O O . ASP A 1 70 ? -5.244 -5.643 6.259 1.00 96.25 70 ASP A O 1
ATOM 577 N N . ARG A 1 71 ? -3.093 -5.007 6.395 1.00 92.50 71 ARG A N 1
ATOM 578 C CA . ARG A 1 71 ? -3.166 -4.536 7.793 1.00 92.50 71 ARG A CA 1
ATOM 579 C C . ARG A 1 71 ? -4.191 -3.411 7.974 1.00 92.50 71 ARG A C 1
ATOM 581 O O . ARG A 1 71 ? -4.899 -3.383 8.979 1.00 92.50 71 ARG A O 1
ATOM 588 N N . LEU A 1 72 ? -4.294 -2.485 7.019 1.00 92.62 72 LEU A N 1
ATOM 589 C CA . LEU A 1 72 ? -5.265 -1.386 7.053 1.00 92.62 72 LEU A CA 1
ATOM 590 C C . LEU A 1 72 ? -6.701 -1.900 6.899 1.00 92.62 72 LEU A C 1
ATOM 592 O O . LEU A 1 72 ? -7.590 -1.454 7.626 1.00 92.62 72 LEU A O 1
ATOM 596 N N . VAL A 1 73 ? -6.932 -2.847 5.987 1.00 96.06 73 VAL A N 1
ATOM 597 C CA . VAL A 1 73 ? -8.241 -3.497 5.815 1.00 96.06 73 VAL A CA 1
ATOM 598 C C . VAL A 1 73 ? -8.659 -4.205 7.103 1.00 96.06 73 VAL A C 1
ATOM 600 O O . VAL A 1 73 ? -9.784 -4.024 7.573 1.00 96.06 73 VAL A O 1
ATOM 603 N N . GLU A 1 74 ? -7.747 -4.956 7.720 1.00 93.44 74 GLU A N 1
ATOM 604 C CA . GLU A 1 74 ? -8.009 -5.626 8.991 1.00 93.44 74 GLU A CA 1
ATOM 605 C C . GLU A 1 74 ? -8.295 -4.625 10.122 1.00 93.44 74 GLU A C 1
ATOM 607 O O . GLU A 1 74 ? -9.257 -4.795 10.876 1.00 93.44 74 GLU A O 1
ATOM 612 N N . LEU A 1 75 ? -7.503 -3.554 10.224 1.00 91.44 75 LEU A N 1
ATOM 613 C CA . LEU A 1 75 ? -7.711 -2.487 11.201 1.00 91.44 75 LEU A CA 1
ATOM 614 C C . LEU A 1 75 ? -9.107 -1.869 11.066 1.00 91.44 75 LEU A C 1
ATOM 616 O O . LEU A 1 75 ? -9.792 -1.708 12.076 1.00 91.44 75 LEU A O 1
ATOM 620 N N . ASN A 1 76 ? -9.541 -1.558 9.843 1.00 93.94 76 ASN A N 1
ATOM 621 C CA . ASN A 1 76 ? -10.872 -1.006 9.591 1.00 93.94 76 ASN A CA 1
ATOM 622 C C . ASN A 1 76 ? -11.973 -1.986 10.014 1.00 93.94 76 ASN A C 1
ATOM 624 O O . ASN A 1 76 ? -12.839 -1.612 10.800 1.00 93.94 76 ASN A O 1
ATOM 628 N N . SER A 1 77 ? -11.866 -3.260 9.621 1.00 95.56 77 SER A N 1
ATOM 629 C CA . SER A 1 77 ? -12.808 -4.314 10.035 1.00 95.56 77 SER A CA 1
ATOM 630 C C . SER A 1 77 ? -12.923 -4.441 11.560 1.00 95.56 77 SER A C 1
ATOM 632 O O . SER A 1 77 ? -14.007 -4.662 12.102 1.00 95.56 77 SER A O 1
ATOM 634 N N . ARG A 1 78 ? -11.816 -4.271 12.294 1.00 93.44 78 ARG A N 1
ATOM 635 C CA . ARG A 1 78 ? -11.825 -4.275 13.765 1.00 93.44 78 ARG A CA 1
ATOM 636 C C . ARG A 1 78 ? -12.421 -2.994 14.351 1.00 93.44 78 ARG A C 1
ATOM 638 O O . ARG A 1 78 ? -13.126 -3.072 15.353 1.00 93.44 78 ARG A O 1
ATOM 645 N N . LEU A 1 79 ? -12.153 -1.830 13.756 1.00 93.19 79 LEU A N 1
ATOM 646 C CA . LEU A 1 79 ? -12.704 -0.546 14.202 1.00 93.19 79 LEU A CA 1
ATOM 647 C C . LEU A 1 79 ? -14.218 -0.451 14.000 1.00 93.19 79 LEU A C 1
ATOM 649 O O . LEU A 1 79 ? -14.885 0.152 14.842 1.00 93.19 79 LEU A O 1
ATOM 653 N N . ASP A 1 80 ? -14.749 -1.060 12.942 1.00 94.25 80 ASP A N 1
ATOM 654 C CA . ASP A 1 80 ? -16.187 -1.089 12.650 1.00 94.25 80 ASP A CA 1
ATOM 655 C C . ASP A 1 80 ? -16.978 -1.896 13.688 1.00 94.25 80 ASP A C 1
ATOM 657 O O . ASP A 1 80 ? -18.131 -1.587 13.964 1.00 94.25 80 ASP A O 1
ATOM 661 N N . LYS A 1 81 ? -16.338 -2.870 14.347 1.00 95.12 81 LYS A N 1
ATOM 662 C CA . LYS A 1 81 ? -16.930 -3.647 15.453 1.00 95.12 81 LYS A CA 1
ATOM 663 C C . LYS A 1 81 ? -16.967 -2.886 16.786 1.00 95.12 81 LYS A C 1
ATOM 665 O O . LYS A 1 81 ? -17.445 -3.424 17.782 1.00 95.12 81 LYS A O 1
ATOM 670 N N . ILE A 1 82 ? -16.402 -1.677 16.858 1.00 95.06 82 ILE A N 1
ATOM 671 C CA . ILE A 1 82 ? -16.324 -0.882 18.088 1.00 95.06 82 ILE A CA 1
ATOM 672 C C . ILE A 1 82 ? -17.265 0.322 17.979 1.00 95.06 82 ILE A C 1
ATOM 674 O O . ILE A 1 82 ? -16.904 1.357 17.419 1.00 95.06 82 ILE A O 1
ATOM 678 N N . ASP A 1 83 ? -18.423 0.241 18.632 1.00 92.50 83 ASP A N 1
ATOM 679 C CA . ASP A 1 83 ? -19.450 1.296 18.567 1.00 92.50 83 ASP A CA 1
ATOM 680 C C . ASP A 1 83 ? -18.993 2.624 19.196 1.00 92.50 83 ASP A C 1
ATOM 682 O O . ASP A 1 83 ? -19.268 3.724 18.714 1.00 92.50 83 ASP A O 1
ATOM 686 N N . SER A 1 84 ? -18.256 2.548 20.307 1.00 96.12 84 SER A N 1
ATOM 687 C CA . SER A 1 84 ? -17.852 3.739 21.057 1.00 96.12 84 SER A CA 1
ATOM 688 C C . SER A 1 84 ? -16.650 4.444 20.411 1.00 96.12 84 SER A C 1
ATOM 690 O O . SER A 1 84 ? -15.527 3.924 20.421 1.00 96.12 84 SER A O 1
ATOM 692 N N . LYS A 1 85 ? -16.815 5.733 20.090 1.00 94.00 85 LYS A N 1
ATOM 693 C CA . LYS A 1 85 ? -15.745 6.639 19.625 1.00 94.00 85 LYS A CA 1
ATOM 694 C C . LYS A 1 85 ? -14.504 6.675 20.533 1.00 94.00 85 LYS A C 1
ATOM 696 O O . LYS A 1 85 ? -13.385 6.753 20.030 1.00 94.00 85 LYS A O 1
ATOM 701 N N . SER A 1 86 ? -14.674 6.600 21.859 1.00 94.88 86 SER A N 1
ATOM 702 C CA . SER A 1 86 ? -13.548 6.603 22.812 1.00 94.88 86 SER A CA 1
ATOM 703 C C . SER A 1 86 ? -12.711 5.319 22.715 1.00 94.88 86 SER A C 1
ATOM 705 O O . SER A 1 86 ? -11.499 5.374 22.497 1.00 94.88 86 SER A O 1
ATOM 707 N N . LYS A 1 87 ? -13.371 4.154 22.771 1.00 94.75 87 LYS A N 1
ATOM 708 C CA . LYS A 1 87 ? -12.752 2.835 22.560 1.00 94.75 87 LYS A CA 1
ATOM 709 C C . LYS A 1 87 ? -12.025 2.734 21.214 1.00 94.75 87 LYS A C 1
ATOM 711 O O . LYS A 1 87 ? -10.881 2.291 21.202 1.00 94.75 87 LYS A O 1
ATOM 716 N N . ARG A 1 88 ? -12.621 3.229 20.120 1.00 94.81 88 ARG A N 1
ATOM 717 C CA . ARG A 1 88 ? -11.961 3.299 18.802 1.00 94.81 88 ARG A CA 1
ATOM 718 C C . ARG A 1 88 ? -10.645 4.072 18.859 1.00 94.81 88 ARG A C 1
ATOM 720 O O . ARG A 1 88 ? -9.614 3.546 18.464 1.00 94.81 88 ARG A O 1
ATOM 727 N N . ARG A 1 89 ? -10.658 5.287 19.423 1.00 93.94 89 ARG A N 1
ATOM 728 C CA . ARG A 1 89 ? -9.445 6.113 19.590 1.00 93.94 89 ARG A CA 1
ATOM 729 C C . ARG A 1 89 ? -8.370 5.401 20.413 1.00 93.94 89 ARG A C 1
ATOM 731 O O . ARG A 1 89 ? -7.198 5.470 20.060 1.00 93.94 89 ARG A O 1
ATOM 738 N N . LYS A 1 90 ? -8.754 4.729 21.504 1.00 95.06 90 LYS A N 1
ATOM 739 C CA . LYS A 1 90 ? -7.816 3.960 22.338 1.00 95.06 90 LYS A CA 1
ATOM 740 C C . LYS A 1 90 ? -7.206 2.796 21.555 1.00 95.06 90 LYS A C 1
ATOM 742 O O . LYS A 1 90 ? -5.997 2.618 21.606 1.00 95.06 90 LYS A O 1
ATOM 747 N N . TYR A 1 91 ? -8.025 2.051 20.814 1.00 94.00 91 TYR A N 1
ATOM 748 C CA . TYR A 1 91 ? -7.573 0.929 19.995 1.00 94.00 91 TYR A CA 1
ATOM 749 C C . TYR A 1 91 ? -6.577 1.370 18.916 1.00 94.00 91 TYR A C 1
ATOM 751 O O . TYR A 1 91 ? -5.490 0.806 18.829 1.00 94.00 91 TYR A O 1
ATOM 759 N N . THR A 1 92 ? -6.884 2.442 18.176 1.00 92.69 92 THR A N 1
ATOM 760 C CA . THR A 1 92 ? -5.968 3.004 17.171 1.00 92.69 92 THR A CA 1
ATOM 761 C C . THR A 1 92 ? -4.622 3.401 17.779 1.00 92.69 92 THR A C 1
ATOM 763 O O . THR A 1 92 ? -3.592 3.083 17.200 1.00 92.69 92 THR A O 1
ATOM 766 N N . LYS A 1 93 ? -4.608 4.028 18.965 1.00 93.69 93 LYS A N 1
ATOM 767 C CA . LYS A 1 93 ? -3.356 4.392 19.656 1.00 93.69 93 LYS A CA 1
ATOM 768 C C . LYS A 1 93 ? -2.510 3.179 20.044 1.00 93.69 93 LYS A C 1
ATOM 770 O O . LYS A 1 93 ? -1.292 3.247 19.960 1.00 93.69 93 LYS A O 1
ATOM 775 N N . ILE A 1 94 ? -3.143 2.089 20.483 1.00 92.88 94 ILE A N 1
ATOM 776 C CA . ILE A 1 94 ? -2.432 0.852 20.842 1.00 92.88 94 ILE A CA 1
ATOM 777 C C . ILE A 1 94 ? -1.770 0.252 19.599 1.00 92.88 94 ILE A C 1
ATOM 779 O O . ILE A 1 94 ? -0.592 -0.080 19.643 1.00 92.88 94 ILE A O 1
ATOM 783 N N . VAL A 1 95 ? -2.514 0.157 18.492 1.00 90.38 95 VAL A N 1
ATOM 784 C CA . VAL A 1 95 ? -1.994 -0.371 17.222 1.00 90.38 95 VAL A CA 1
ATOM 785 C C . VAL A 1 95 ? -0.885 0.519 16.665 1.00 90.38 95 VAL A C 1
ATOM 787 O O . VAL A 1 95 ? 0.136 0.004 16.234 1.00 90.38 95 VAL A O 1
ATOM 790 N N . GLN A 1 96 ? -1.056 1.843 16.710 1.00 89.75 96 GLN A N 1
ATOM 791 C CA . GLN A 1 96 ? -0.025 2.793 16.296 1.00 89.75 96 GLN A CA 1
ATOM 792 C C . GLN A 1 96 ? 1.274 2.568 17.075 1.00 89.75 96 GLN A C 1
ATOM 794 O O . GLN A 1 96 ? 2.317 2.390 16.461 1.00 89.75 96 GLN A O 1
ATOM 799 N N . LYS A 1 97 ? 1.195 2.511 18.411 1.00 93.94 97 LYS A N 1
ATOM 800 C CA . LYS A 1 97 ? 2.368 2.277 19.254 1.00 93.94 97 LYS A CA 1
ATOM 801 C C . LYS A 1 97 ? 3.044 0.940 18.935 1.00 93.94 97 LYS A C 1
ATOM 803 O O . LYS A 1 97 ? 4.257 0.886 18.832 1.00 93.94 97 LYS A O 1
ATOM 808 N N . PHE A 1 98 ? 2.257 -0.116 18.728 1.00 89.19 98 PHE A N 1
ATOM 809 C CA . PHE A 1 98 ? 2.782 -1.425 18.338 1.00 89.19 98 PHE A CA 1
ATOM 810 C C . PHE A 1 98 ? 3.554 -1.385 17.008 1.00 89.19 98 PHE A C 1
ATOM 812 O O . PHE A 1 98 ? 4.573 -2.045 16.894 1.00 89.19 98 PHE A O 1
ATOM 819 N N . ILE A 1 99 ? 3.084 -0.610 16.024 1.00 85.75 99 ILE A N 1
ATOM 820 C CA . ILE A 1 99 ? 3.752 -0.464 14.719 1.00 85.75 99 ILE A CA 1
ATOM 821 C C . ILE A 1 99 ? 5.012 0.412 14.814 1.00 85.75 99 ILE A C 1
ATOM 823 O O . ILE A 1 99 ? 5.936 0.208 14.042 1.00 85.75 99 ILE A O 1
ATOM 827 N N . GLU A 1 100 ? 5.030 1.413 15.697 1.00 87.31 100 GLU A N 1
ATOM 828 C CA . GLU A 1 100 ? 6.175 2.321 15.887 1.00 87.31 100 GLU A CA 1
ATOM 829 C C . GLU A 1 100 ? 7.302 1.704 16.736 1.00 87.31 100 GLU A C 1
ATOM 831 O O . GLU A 1 100 ? 8.454 2.104 16.581 1.00 87.31 100 GLU A O 1
ATOM 836 N N . ASP A 1 101 ? 6.970 0.765 17.630 1.00 86.50 10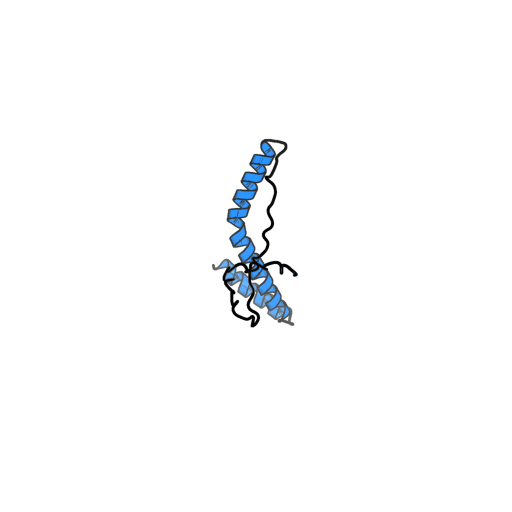1 ASP A N 1
ATOM 837 C CA . ASP A 1 101 ? 7.928 0.038 18.478 1.00 86.50 101 ASP A CA 1
ATOM 838 C C . ASP A 1 101 ? 8.568 -1.183 17.754 1.00 86.50 101 ASP A C 1
ATOM 840 O O . ASP A 1 101 ? 9.535 -1.750 18.270 1.00 86.50 101 ASP A O 1
ATOM 844 N N . GLU A 1 102 ? 8.038 -1.589 16.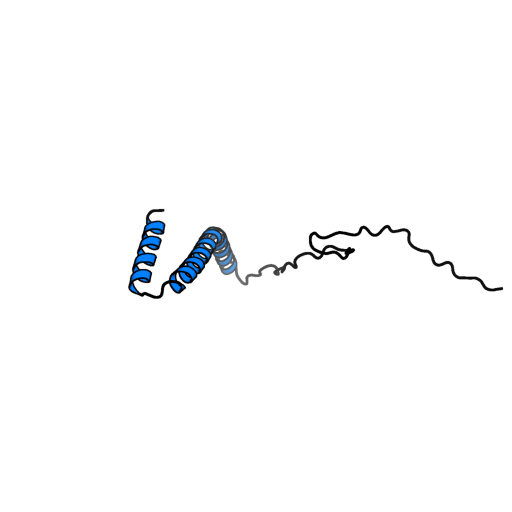588 1.00 59.66 102 GLU A N 1
ATOM 845 C CA . GLU A 1 102 ? 8.594 -2.604 15.657 1.00 59.66 102 GLU A CA 1
ATOM 846 C C . GLU A 1 102 ? 9.583 -1.990 14.647 1.00 59.66 102 GLU A C 1
ATOM 848 O O . GLU A 1 102 ? 10.641 -2.621 14.408 1.00 59.66 102 GLU A O 1
#